Protein AF-A0A2V9T8F4-F1 (afdb_monomer_lite)

Secondary structure (DSSP, 8-state):
-------------S--GGG-S-----SBTTTEEE-SSHHHHHHHHHHHHHH-----STT---TT--HHHHHHHHHHHTT--HHHHHHHHHHHHHHHHHHHHHTGGG--EEEPTTHHHHHHHHHHHHHHHHTTS--

Sequence (135 aa):
MDQSQTRTLAQSNGFRWMDFDAYLFDIDGTLLVTRDLVHYNALNRAIREVYGVEATIDGIAYHGKTDLGILRAVLERAGTSADVFEARMPEALSIVCREVGANAHGITADICSSIPEVLTHTWHRLRKFGNRRLA

Structure (mmCIF, N/CA/C/O backbone):
data_AF-A0A2V9T8F4-F1
#
_entry.id   AF-A0A2V9T8F4-F1
#
loop_
_atom_site.group_PDB
_atom_site.id
_atom_site.type_symbol
_atom_site.label_atom_id
_atom_site.label_alt_id
_atom_site.label_comp_id
_atom_site.label_asym_id
_atom_site.label_entity_id
_atom_site.label_seq_id
_atom_site.pdbx_PDB_ins_code
_atom_site.Cartn_x
_atom_site.Cartn_y
_atom_site.Cartn_z
_atom_site.occupancy
_atom_site.B_iso_or_equiv
_atom_site.auth_seq_id
_atom_site.auth_comp_id
_atom_site.auth_asym_id
_atom_site.auth_atom_id
_atom_site.pdbx_PDB_model_num
ATOM 1 N N . MET A 1 1 ? 32.706 -33.360 -14.585 1.00 41.38 1 MET A N 1
ATOM 2 C CA . MET A 1 1 ? 32.245 -31.969 -14.431 1.00 41.38 1 MET A CA 1
ATOM 3 C C . MET A 1 1 ? 31.490 -31.636 -15.697 1.00 41.38 1 MET A C 1
ATOM 5 O O . MET A 1 1 ? 32.121 -31.402 -16.714 1.00 41.38 1 MET A O 1
ATOM 9 N N . ASP A 1 2 ? 30.169 -31.771 -15.659 1.00 33.25 2 ASP A N 1
ATOM 10 C CA . ASP A 1 2 ? 29.285 -31.471 -16.783 1.00 33.25 2 ASP A CA 1
ATOM 11 C C . ASP A 1 2 ? 28.166 -30.583 -16.239 1.00 33.25 2 ASP A C 1
ATOM 13 O O . ASP A 1 2 ? 27.476 -30.953 -15.286 1.00 33.25 2 ASP A O 1
ATOM 17 N N . GLN A 1 3 ? 28.108 -29.355 -16.746 1.00 39.91 3 GLN A N 1
ATOM 18 C CA . GLN A 1 3 ? 27.146 -28.353 -16.322 1.00 39.91 3 GLN A CA 1
ATOM 19 C C . GLN A 1 3 ? 25.846 -28.589 -17.082 1.00 39.91 3 GLN A C 1
ATOM 21 O O . GLN A 1 3 ? 25.691 -28.153 -18.223 1.00 39.91 3 GLN A O 1
ATOM 26 N N . SER A 1 4 ? 24.894 -29.263 -16.435 1.00 42.25 4 SER A N 1
ATOM 27 C CA . SER A 1 4 ? 23.536 -29.370 -16.951 1.00 42.25 4 SER A CA 1
ATOM 28 C C . SER A 1 4 ? 22.898 -27.980 -16.979 1.00 42.25 4 SER A C 1
ATOM 30 O O . SER A 1 4 ? 22.514 -27.425 -15.949 1.00 42.25 4 SER A O 1
ATOM 32 N N . GLN A 1 5 ? 22.802 -27.412 -18.176 1.00 45.41 5 GLN A N 1
ATOM 33 C CA . GLN A 1 5 ? 22.023 -26.218 -18.458 1.00 45.41 5 GLN A CA 1
ATOM 34 C C . GLN A 1 5 ? 20.546 -26.514 -18.177 1.00 45.41 5 GLN A C 1
ATOM 36 O O . GLN A 1 5 ? 19.886 -27.227 -18.936 1.00 45.41 5 GLN A O 1
ATOM 41 N N . THR A 1 6 ? 20.010 -25.957 -17.093 1.00 41.19 6 THR A N 1
ATOM 42 C CA . THR A 1 6 ? 18.570 -25.952 -16.823 1.00 41.19 6 THR A CA 1
ATOM 43 C C . THR A 1 6 ? 17.894 -25.028 -17.834 1.00 41.19 6 THR A C 1
ATOM 45 O O . THR A 1 6 ? 17.780 -23.821 -17.638 1.00 41.19 6 THR A O 1
ATOM 48 N N . ARG A 1 7 ? 17.486 -25.592 -18.972 1.00 43.66 7 ARG A N 1
ATOM 49 C CA . ARG A 1 7 ? 16.650 -24.921 -19.969 1.00 43.66 7 ARG A CA 1
ATOM 50 C C . ARG A 1 7 ? 15.244 -24.793 -19.381 1.00 43.66 7 ARG A C 1
ATOM 52 O O . ARG A 1 7 ? 14.472 -25.748 -19.412 1.00 43.66 7 ARG A O 1
ATOM 59 N N . THR A 1 8 ? 14.907 -23.626 -18.839 1.00 49.69 8 THR A N 1
ATOM 60 C CA . THR A 1 8 ? 13.518 -23.292 -18.505 1.00 49.69 8 THR A CA 1
ATOM 61 C C . THR A 1 8 ? 12.721 -23.257 -19.807 1.00 49.69 8 THR A C 1
ATOM 63 O O . THR A 1 8 ? 12.781 -22.293 -20.569 1.00 49.69 8 THR A O 1
ATOM 66 N N . LEU A 1 9 ? 12.020 -24.350 -20.106 1.00 47.28 9 LEU A N 1
ATOM 67 C CA . LEU A 1 9 ? 11.071 -24.438 -21.210 1.00 47.28 9 LEU A CA 1
ATOM 68 C C . LEU A 1 9 ? 9.848 -23.585 -20.857 1.00 47.28 9 LEU A C 1
ATOM 70 O O . LEU A 1 9 ? 8.857 -24.086 -20.334 1.00 47.28 9 LEU A O 1
ATOM 74 N N . ALA A 1 10 ? 9.914 -22.284 -21.133 1.00 57.78 10 ALA A N 1
ATOM 75 C CA . ALA A 1 10 ? 8.709 -21.479 -21.245 1.00 57.78 10 ALA A CA 1
ATOM 76 C C . ALA A 1 10 ? 7.942 -21.993 -22.472 1.00 57.78 10 ALA A C 1
ATOM 78 O O . ALA A 1 10 ? 8.379 -21.807 -23.609 1.00 57.78 10 ALA A O 1
ATOM 79 N N . GLN A 1 11 ? 6.830 -22.698 -22.251 1.00 55.12 11 GLN A N 1
ATOM 80 C CA . GLN A 1 11 ? 5.899 -23.033 -23.325 1.00 55.12 11 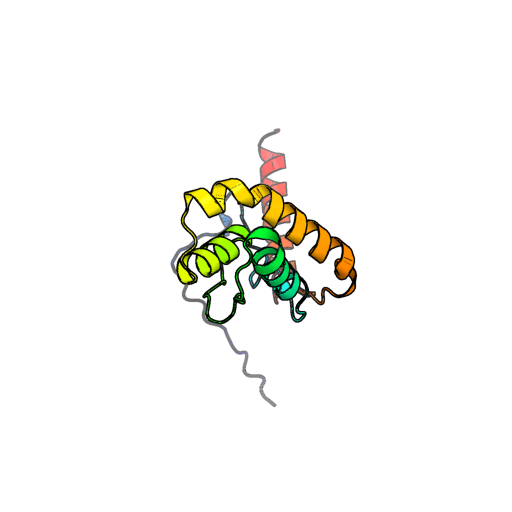GLN A CA 1
ATOM 81 C C . GLN A 1 11 ? 5.489 -21.732 -24.020 1.00 55.12 11 GLN A C 1
ATOM 83 O O . GLN A 1 11 ? 4.887 -20.852 -23.408 1.00 55.12 11 GLN A O 1
ATOM 88 N N . SER A 1 12 ? 5.843 -21.593 -25.298 1.00 60.25 12 SER A N 1
ATOM 89 C CA . SER A 1 12 ? 5.455 -20.438 -26.097 1.00 60.25 12 SER A CA 1
ATOM 90 C C . SER A 1 12 ? 3.954 -20.518 -26.368 1.00 60.25 12 SER A C 1
ATOM 92 O O . SER A 1 12 ? 3.514 -21.134 -27.335 1.00 60.25 12 SER A O 1
ATOM 94 N N . ASN A 1 13 ? 3.156 -19.879 -25.525 1.00 70.19 13 ASN A N 1
ATOM 95 C CA . ASN A 1 13 ? 1.705 -19.726 -25.670 1.00 70.19 13 ASN A CA 1
ATOM 96 C C . ASN A 1 13 ? 1.299 -18.780 -26.825 1.00 70.19 13 ASN A C 1
ATOM 98 O O . ASN A 1 13 ? 0.193 -18.250 -26.835 1.00 70.19 13 ASN A O 1
ATOM 102 N N . GLY A 1 14 ? 2.195 -18.522 -27.786 1.00 75.44 14 GLY A N 1
ATOM 103 C CA . GLY A 1 14 ? 1.978 -17.588 -28.894 1.00 75.44 14 GLY A CA 1
ATOM 104 C C . GLY A 1 14 ? 1.894 -16.114 -28.481 1.00 75.44 14 GLY A C 1
ATOM 105 O O . GLY A 1 14 ? 1.721 -15.258 -29.347 1.00 75.44 14 GLY A O 1
ATOM 106 N N . PHE A 1 15 ? 2.036 -15.787 -27.190 1.00 81.06 15 PHE A N 1
ATOM 107 C CA . PHE A 1 15 ? 1.938 -14.416 -26.704 1.00 81.06 15 PHE A CA 1
ATOM 108 C C . PHE A 1 15 ? 3.160 -13.596 -27.130 1.00 81.06 15 PHE A C 1
ATOM 110 O O . PHE A 1 15 ? 4.262 -13.724 -26.592 1.00 81.06 15 PHE A O 1
ATOM 117 N N . ARG A 1 16 ? 2.959 -12.718 -28.115 1.00 84.12 16 ARG A N 1
ATOM 118 C CA . ARG A 1 16 ? 3.989 -11.817 -28.640 1.00 84.12 16 ARG A CA 1
ATOM 119 C C . ARG A 1 16 ? 4.064 -10.544 -27.804 1.00 84.12 16 ARG A C 1
ATOM 121 O O . ARG A 1 16 ? 3.752 -9.455 -28.271 1.00 84.12 16 ARG A O 1
ATOM 128 N N . TRP A 1 17 ? 4.499 -10.674 -26.554 1.00 84.88 17 TRP A N 1
ATOM 129 C CA . TRP A 1 17 ? 4.578 -9.546 -25.618 1.00 84.88 17 TRP A CA 1
ATOM 130 C C . TRP A 1 17 ? 5.445 -8.378 -26.127 1.00 84.88 17 TRP A C 1
ATOM 132 O O . TRP A 1 17 ? 5.248 -7.235 -25.733 1.00 84.88 17 TRP A O 1
ATOM 142 N N . MET A 1 18 ? 6.356 -8.617 -27.070 1.00 83.31 18 MET A N 1
ATOM 143 C CA . MET A 1 18 ? 7.164 -7.571 -27.712 1.00 83.31 18 MET A CA 1
ATOM 144 C C . MET A 1 18 ? 6.415 -6.717 -28.746 1.00 83.31 18 MET A C 1
ATOM 146 O O . MET A 1 18 ? 6.979 -5.748 -29.253 1.00 83.31 18 MET A O 1
ATOM 150 N N . ASP A 1 19 ? 5.166 -7.031 -29.082 1.00 86.19 19 ASP A N 1
ATOM 151 C CA . ASP A 1 19 ? 4.400 -6.283 -30.085 1.00 86.19 19 ASP A CA 1
ATOM 152 C C . ASP A 1 19 ? 3.596 -5.115 -29.481 1.00 86.19 19 ASP A C 1
ATOM 154 O O . ASP A 1 19 ? 3.058 -4.297 -30.224 1.00 86.19 19 ASP A O 1
ATOM 158 N N . PHE A 1 20 ? 3.569 -4.968 -28.152 1.00 88.75 20 PHE A N 1
ATOM 159 C CA . PHE A 1 20 ? 2.765 -3.953 -27.466 1.00 88.75 20 PHE A CA 1
ATOM 160 C C . PHE A 1 20 ? 3.472 -2.608 -27.296 1.00 88.75 20 PHE A C 1
ATOM 162 O O . PHE A 1 20 ? 4.607 -2.532 -26.832 1.00 88.75 20 PHE A O 1
ATOM 169 N N . ASP A 1 21 ? 2.758 -1.523 -27.596 1.00 90.50 21 ASP A N 1
ATOM 170 C CA . ASP A 1 21 ? 3.236 -0.137 -27.465 1.00 90.50 21 ASP A CA 1
ATOM 171 C C . ASP A 1 21 ? 3.168 0.427 -26.044 1.00 90.50 21 ASP A C 1
ATOM 173 O O . ASP A 1 21 ? 3.626 1.541 -25.798 1.00 90.50 21 ASP A O 1
ATOM 177 N N . ALA A 1 22 ? 2.643 -0.351 -25.101 1.00 91.69 22 ALA A N 1
ATOM 178 C CA . ALA A 1 22 ? 2.625 -0.018 -23.690 1.00 91.69 22 ALA A CA 1
ATOM 179 C C . ALA A 1 22 ? 2.782 -1.285 -22.844 1.00 91.69 22 ALA A C 1
ATOM 181 O O . ALA A 1 22 ? 2.277 -2.350 -23.202 1.00 91.69 22 ALA A O 1
ATOM 182 N N . TYR A 1 23 ? 3.457 -1.130 -21.707 1.00 92.44 23 TYR A N 1
ATOM 183 C CA . TYR A 1 23 ? 3.634 -2.154 -20.685 1.00 92.44 23 TYR A CA 1
ATOM 184 C C . TYR A 1 23 ? 3.240 -1.549 -19.343 1.00 92.44 23 TYR A C 1
ATOM 186 O O . TYR A 1 23 ? 3.723 -0.471 -18.995 1.00 92.44 23 TYR A O 1
ATOM 194 N N . LEU A 1 24 ? 2.355 -2.223 -18.612 1.00 92.25 24 LEU A N 1
ATOM 195 C CA . LEU A 1 24 ? 1.970 -1.844 -17.259 1.00 92.25 24 LEU A CA 1
ATOM 196 C C . LEU A 1 24 ? 2.542 -2.888 -16.309 1.00 92.25 24 LEU A C 1
ATOM 198 O O . LEU A 1 24 ? 2.335 -4.085 -16.511 1.00 92.25 24 LEU A O 1
ATOM 202 N N . PHE A 1 25 ? 3.263 -2.421 -15.299 1.00 91.56 25 PHE A N 1
ATOM 203 C CA . PHE A 1 25 ? 3.843 -3.265 -14.267 1.00 91.56 25 PHE A CA 1
ATOM 204 C C . PHE A 1 25 ? 3.153 -2.953 -12.946 1.00 91.56 25 PHE A C 1
ATOM 206 O O . PHE A 1 25 ? 3.057 -1.790 -12.557 1.00 91.56 25 PHE A O 1
ATOM 213 N N . ASP A 1 26 ? 2.684 -4.000 -12.278 1.00 90.19 26 ASP A N 1
ATOM 214 C CA . ASP A 1 26 ? 2.427 -3.951 -10.842 1.00 90.19 26 ASP A CA 1
ATOM 215 C C . ASP A 1 26 ? 3.757 -3.778 -10.080 1.00 90.19 26 ASP A C 1
ATOM 217 O O . ASP A 1 26 ? 4.821 -4.006 -10.656 1.00 90.19 26 ASP A O 1
ATOM 221 N N . ILE A 1 27 ? 3.726 -3.365 -8.812 1.00 90.38 27 ILE A N 1
ATOM 222 C CA . ILE A 1 27 ? 4.935 -3.109 -8.012 1.00 90.38 27 ILE A CA 1
ATOM 223 C C . ILE A 1 27 ? 5.261 -4.320 -7.137 1.00 90.38 27 ILE A C 1
ATOM 225 O O . ILE A 1 27 ? 6.282 -4.980 -7.356 1.00 90.38 27 ILE A O 1
ATOM 229 N N . ASP A 1 28 ? 4.401 -4.619 -6.167 1.00 88.56 28 ASP A N 1
ATOM 230 C CA . ASP A 1 28 ? 4.682 -5.585 -5.107 1.00 88.56 28 ASP A CA 1
ATOM 231 C C . ASP A 1 28 ? 4.602 -7.026 -5.616 1.00 88.56 28 ASP A C 1
ATOM 233 O O . ASP A 1 28 ? 3.600 -7.472 -6.169 1.00 88.56 28 ASP A O 1
ATOM 237 N N . GLY A 1 29 ? 5.680 -7.786 -5.445 1.00 89.44 29 GLY A N 1
ATOM 238 C CA . GLY A 1 29 ? 5.798 -9.143 -5.981 1.00 89.44 29 GLY A CA 1
ATOM 239 C C . GLY A 1 29 ? 5.989 -9.209 -7.499 1.00 89.44 29 GLY A C 1
ATOM 240 O O . GLY A 1 29 ? 6.152 -10.307 -8.029 1.00 89.44 29 GLY A O 1
ATOM 241 N N . THR A 1 30 ? 6.009 -8.059 -8.184 1.00 92.88 30 THR A N 1
ATOM 242 C CA . THR A 1 30 ? 6.275 -7.960 -9.625 1.00 92.88 30 THR A CA 1
ATOM 243 C C . THR A 1 30 ? 7.617 -7.285 -9.888 1.00 92.88 30 THR A C 1
ATOM 245 O O . THR A 1 30 ? 8.518 -7.924 -10.421 1.00 92.88 30 THR A O 1
ATOM 248 N N . LEU A 1 31 ? 7.785 -6.012 -9.511 1.00 94.75 31 LEU A N 1
ATOM 249 C CA . LEU A 1 31 ? 9.049 -5.285 -9.675 1.00 94.75 31 LEU A CA 1
ATOM 250 C C . LEU A 1 31 ? 9.992 -5.511 -8.496 1.00 94.75 31 LEU A C 1
ATOM 252 O O . LEU A 1 31 ? 11.202 -5.664 -8.678 1.00 94.75 31 LEU A O 1
ATOM 256 N N . LEU A 1 32 ? 9.439 -5.531 -7.288 1.00 94.50 32 LEU A N 1
ATOM 257 C CA . LEU A 1 32 ? 10.184 -5.660 -6.045 1.00 94.50 32 LEU A CA 1
ATOM 258 C C . LEU A 1 32 ? 9.388 -6.453 -5.016 1.00 94.50 32 LEU A C 1
ATOM 260 O O . LEU A 1 32 ? 8.174 -6.600 -5.128 1.00 94.50 32 LEU A O 1
ATOM 264 N N . VAL A 1 33 ? 10.080 -6.963 -4.008 1.00 93.25 33 VAL A N 1
ATOM 265 C CA . VAL A 1 33 ? 9.471 -7.543 -2.811 1.00 93.25 33 VAL A CA 1
ATOM 266 C C . VAL A 1 33 ? 9.987 -6.803 -1.591 1.00 93.25 33 VAL A C 1
ATOM 268 O O . VAL A 1 33 ? 11.187 -6.564 -1.468 1.00 93.25 33 VAL A O 1
ATOM 271 N N . THR A 1 34 ? 9.086 -6.447 -0.685 1.00 92.69 34 THR A N 1
ATOM 272 C CA . THR A 1 34 ? 9.428 -5.893 0.626 1.00 92.69 34 THR A CA 1
ATOM 273 C C . THR A 1 34 ? 9.438 -7.005 1.671 1.00 92.69 34 THR A C 1
ATOM 275 O O . THR A 1 34 ? 8.688 -7.980 1.578 1.00 92.69 34 THR A O 1
ATOM 278 N N . ARG A 1 35 ? 10.339 -6.904 2.654 1.00 89.69 35 ARG A N 1
ATOM 279 C CA . ARG A 1 35 ? 10.461 -7.873 3.768 1.00 89.69 35 ARG A CA 1
ATOM 280 C C . ARG A 1 35 ? 10.229 -7.248 5.141 1.00 89.69 35 ARG A C 1
ATOM 282 O O . ARG A 1 35 ? 10.395 -7.913 6.161 1.00 89.69 35 ARG A O 1
ATOM 289 N N . ASP A 1 36 ? 9.897 -5.967 5.161 1.00 94.44 36 ASP A N 1
ATOM 290 C CA . ASP A 1 36 ? 9.582 -5.202 6.357 1.00 94.44 36 ASP A CA 1
ATOM 291 C C . ASP A 1 36 ? 8.072 -5.211 6.660 1.00 94.44 36 ASP A C 1
ATOM 293 O O . ASP A 1 36 ? 7.274 -5.861 5.986 1.00 94.44 36 ASP A O 1
ATOM 297 N N . LEU A 1 37 ? 7.685 -4.491 7.715 1.00 95.44 37 LEU A N 1
ATOM 298 C CA . LEU A 1 37 ? 6.299 -4.370 8.170 1.00 95.44 37 LEU A CA 1
ATOM 299 C C . LEU A 1 37 ? 5.767 -2.934 8.065 1.00 95.44 37 LEU A C 1
ATOM 301 O O . LEU A 1 37 ? 4.767 -2.616 8.705 1.00 95.44 37 LEU A O 1
ATOM 305 N N . VAL A 1 38 ? 6.410 -2.042 7.303 1.00 96.44 38 VAL A N 1
ATOM 306 C CA . VAL A 1 38 ? 6.033 -0.620 7.256 1.00 96.44 38 VAL A CA 1
ATOM 307 C C . VAL A 1 38 ? 4.599 -0.451 6.749 1.00 96.44 38 VAL A C 1
ATOM 309 O O . VAL A 1 38 ? 3.774 0.143 7.446 1.00 96.44 38 VAL A O 1
ATOM 312 N N . HIS A 1 39 ? 4.265 -1.041 5.597 1.00 94.50 39 HIS A N 1
ATOM 313 C CA . HIS A 1 39 ? 2.898 -1.002 5.058 1.00 94.50 39 HIS A CA 1
ATOM 314 C C . HIS A 1 39 ? 1.898 -1.746 5.954 1.00 94.50 39 HIS A C 1
ATOM 316 O O . HIS A 1 39 ? 0.822 -1.223 6.241 1.00 94.50 39 HIS A O 1
ATOM 322 N N . TYR A 1 40 ? 2.271 -2.925 6.464 1.00 95.19 40 TYR A N 1
ATOM 323 C CA . TYR A 1 40 ? 1.445 -3.707 7.394 1.00 95.19 40 TYR A CA 1
ATOM 324 C C . TYR A 1 40 ? 1.032 -2.877 8.623 1.00 95.19 40 TYR A C 1
ATOM 326 O O . TYR A 1 40 ? -0.150 -2.777 8.958 1.00 95.19 40 TYR A O 1
ATOM 334 N N . ASN A 1 41 ? 1.998 -2.216 9.264 1.00 97.06 41 ASN A N 1
ATOM 335 C CA . ASN A 1 41 ? 1.763 -1.387 10.442 1.00 97.06 41 ASN A CA 1
ATOM 336 C C . ASN A 1 41 ? 0.923 -0.146 10.117 1.00 97.06 41 ASN A C 1
ATOM 338 O O . ASN A 1 41 ? 0.046 0.216 10.902 1.00 97.06 41 ASN A O 1
ATOM 342 N N . ALA A 1 42 ? 1.156 0.486 8.963 1.00 97.56 42 ALA A N 1
ATOM 343 C CA . ALA A 1 42 ? 0.396 1.650 8.520 1.00 97.56 42 ALA A CA 1
ATOM 344 C C . ALA A 1 42 ? -1.091 1.319 8.292 1.00 97.56 42 ALA A C 1
ATOM 346 O O . ALA A 1 42 ? -1.965 2.044 8.772 1.00 97.56 42 ALA A O 1
ATOM 347 N N . LEU A 1 43 ? -1.383 0.194 7.630 1.00 97.38 43 LEU A N 1
ATOM 348 C CA . LEU A 1 43 ? -2.752 -0.274 7.389 1.00 97.38 43 LEU A CA 1
ATOM 349 C C . LEU A 1 43 ? -3.465 -0.618 8.702 1.00 97.38 43 LEU A C 1
ATOM 351 O O . LEU A 1 43 ? -4.566 -0.129 8.951 1.00 97.38 43 LEU A O 1
ATOM 355 N N . ASN A 1 44 ? -2.815 -1.382 9.584 1.00 97.56 44 ASN A N 1
ATOM 356 C CA . ASN A 1 44 ? -3.371 -1.719 10.899 1.00 97.56 44 ASN A CA 1
ATOM 357 C C . ASN A 1 44 ? -3.626 -0.473 11.757 1.00 97.56 44 ASN A C 1
ATOM 359 O O . ASN A 1 44 ? -4.622 -0.393 12.479 1.00 97.56 44 ASN A O 1
ATOM 363 N N . ARG A 1 45 ? -2.752 0.534 11.666 1.00 97.94 45 ARG A N 1
ATOM 364 C CA . ARG A 1 45 ? -2.959 1.802 12.362 1.00 97.94 45 ARG A CA 1
ATOM 365 C C . ARG A 1 45 ? -4.168 2.559 11.817 1.00 97.94 45 ARG A C 1
ATOM 367 O O . ARG A 1 45 ? -4.951 3.043 12.627 1.00 97.94 45 ARG A O 1
ATOM 374 N N . ALA A 1 46 ? -4.353 2.622 10.499 1.00 98.19 46 ALA A N 1
ATOM 375 C CA . ALA A 1 46 ? -5.524 3.259 9.898 1.00 98.19 46 ALA A CA 1
ATOM 376 C C . ALA A 1 46 ? -6.837 2.558 10.294 1.00 98.19 46 ALA A C 1
ATOM 378 O O . ALA A 1 46 ? -7.807 3.237 10.625 1.00 98.19 46 ALA A O 1
ATOM 379 N N . ILE A 1 47 ? -6.856 1.220 10.340 1.00 98.12 47 ILE A N 1
ATOM 380 C CA . ILE A 1 47 ? -8.011 0.429 10.805 1.00 98.12 47 ILE A CA 1
ATOM 381 C C . ILE A 1 47 ? -8.409 0.842 12.232 1.00 98.12 47 ILE A C 1
ATOM 383 O O . ILE A 1 47 ? -9.567 1.174 12.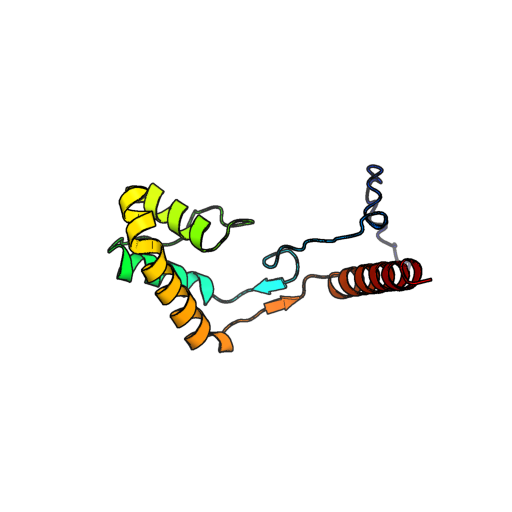490 1.00 98.12 47 ILE A O 1
ATOM 387 N N . ARG A 1 48 ? -7.438 0.895 13.147 1.00 98.06 48 ARG A N 1
ATOM 388 C CA . ARG A 1 48 ? -7.683 1.237 14.553 1.00 98.06 48 ARG A CA 1
ATOM 389 C C . ARG A 1 48 ? -8.028 2.715 14.761 1.00 98.06 48 ARG A C 1
ATOM 391 O O . ARG A 1 48 ? -8.973 3.016 15.478 1.00 98.06 48 ARG A O 1
ATOM 398 N N . GLU A 1 49 ? -7.279 3.641 14.161 1.00 98.06 49 GLU A N 1
ATOM 399 C CA . GLU A 1 49 ? -7.427 5.085 14.425 1.00 98.06 49 GLU A CA 1
ATOM 400 C C . GLU A 1 49 ? -8.652 5.700 13.746 1.00 98.06 49 GLU A C 1
ATOM 402 O O . GLU A 1 49 ? -9.291 6.566 14.335 1.00 98.06 49 GLU A O 1
ATOM 407 N N . VAL A 1 50 ? -8.994 5.253 12.535 1.00 98.19 50 VAL A N 1
ATOM 408 C CA . VAL A 1 50 ? -10.070 5.873 11.747 1.00 98.19 50 VAL A CA 1
ATOM 409 C C . VAL A 1 50 ? -11.397 5.147 11.919 1.00 98.19 50 VAL A C 1
ATOM 411 O O . VAL A 1 50 ? -12.449 5.783 11.980 1.00 98.19 50 VAL A O 1
ATOM 414 N N . TYR A 1 51 ? -11.360 3.818 12.019 1.00 97.50 51 TYR A N 1
ATOM 415 C CA . TYR A 1 51 ? -12.572 3.002 12.095 1.00 97.50 51 TYR A CA 1
ATOM 416 C C . TYR A 1 51 ? -12.856 2.466 13.498 1.00 97.50 51 TYR A C 1
ATOM 418 O O . TYR A 1 51 ? -13.953 1.965 13.732 1.00 97.50 51 TYR A O 1
ATOM 426 N N . GLY A 1 52 ? -11.909 2.571 14.440 1.00 97.38 52 GLY A N 1
ATOM 427 C CA . GLY A 1 52 ? -12.081 2.043 15.798 1.00 97.38 52 GLY A CA 1
ATOM 428 C C . GLY A 1 52 ? -12.238 0.521 15.834 1.00 97.38 52 GLY A C 1
ATOM 429 O O . GLY A 1 52 ? -12.854 -0.011 16.755 1.00 97.38 52 GLY A O 1
ATOM 430 N N . VAL A 1 53 ? -11.737 -0.175 14.809 1.00 96.81 53 VAL A N 1
ATOM 431 C CA . VAL A 1 53 ? -11.859 -1.627 14.666 1.00 96.81 53 VAL A CA 1
ATOM 432 C C . VAL A 1 53 ? -10.588 -2.295 15.183 1.00 96.81 53 VAL A C 1
ATOM 434 O O . VAL A 1 53 ? -9.486 -1.992 14.734 1.00 96.81 53 VAL A O 1
ATOM 437 N N . GLU A 1 54 ? -10.741 -3.255 16.090 1.00 94.00 54 GLU A N 1
ATOM 438 C CA . GLU A 1 54 ? -9.642 -4.097 16.571 1.00 94.00 54 GLU A CA 1
ATOM 439 C C . GLU A 1 54 ? -9.437 -5.287 15.621 1.00 94.00 54 GLU A C 1
ATOM 441 O O . GLU A 1 54 ? -9.844 -6.417 15.895 1.00 94.00 54 GLU A O 1
ATOM 446 N N . ALA A 1 55 ? -8.846 -5.016 14.455 1.00 93.69 55 ALA A N 1
ATOM 447 C CA . ALA A 1 55 ? -8.504 -6.022 13.453 1.00 93.69 55 ALA A CA 1
ATOM 448 C C . ALA A 1 55 ? -7.153 -5.720 12.796 1.00 93.69 55 ALA A C 1
ATOM 450 O O . ALA A 1 55 ? -6.713 -4.572 12.727 1.00 93.69 55 ALA A O 1
ATOM 451 N N . THR A 1 56 ? -6.523 -6.764 12.263 1.00 95.38 56 THR A N 1
ATOM 452 C CA . THR A 1 56 ? -5.332 -6.662 11.418 1.00 95.38 56 THR A CA 1
ATOM 453 C C . THR A 1 56 ? -5.651 -7.108 9.995 1.00 95.38 56 THR A C 1
ATOM 455 O O . THR A 1 56 ? -6.684 -7.735 9.719 1.00 95.38 56 THR A O 1
ATOM 458 N N . ILE A 1 57 ? -4.731 -6.822 9.075 1.00 94.44 57 ILE A N 1
ATOM 459 C CA . ILE A 1 57 ? -4.799 -7.330 7.701 1.00 94.44 57 ILE A CA 1
ATOM 460 C C . ILE A 1 57 ? -4.511 -8.841 7.584 1.00 94.44 57 ILE A C 1
ATOM 462 O O . ILE A 1 57 ? -4.547 -9.389 6.481 1.00 94.44 57 ILE A O 1
ATOM 466 N N . ASP A 1 58 ? -4.286 -9.545 8.698 1.00 93.75 58 ASP A N 1
ATOM 467 C CA . ASP A 1 58 ? -3.991 -10.978 8.700 1.00 93.75 58 ASP A CA 1
ATOM 468 C C . ASP A 1 58 ? -5.126 -11.808 8.085 1.00 93.75 58 ASP A C 1
ATOM 470 O O . ASP A 1 58 ? -6.325 -11.566 8.280 1.00 93.75 58 ASP A O 1
ATOM 474 N N . GLY A 1 59 ? -4.746 -12.820 7.307 1.00 89.06 59 GLY A N 1
ATOM 475 C CA . GLY A 1 59 ? -5.689 -13.707 6.624 1.00 89.06 59 GLY A CA 1
ATOM 476 C C . GLY A 1 59 ? -6.470 -13.052 5.477 1.00 89.06 59 GLY A C 1
ATOM 477 O O . GLY A 1 59 ? -7.368 -13.690 4.932 1.00 89.06 59 GLY A O 1
ATOM 478 N N . ILE A 1 60 ? -6.159 -11.807 5.095 1.00 90.38 60 ILE A N 1
ATOM 479 C CA . ILE A 1 60 ? -6.628 -11.231 3.832 1.00 90.38 60 ILE A CA 1
ATOM 480 C C . ILE A 1 60 ? -5.675 -11.649 2.717 1.00 90.38 60 ILE A C 1
ATOM 482 O O . ILE A 1 60 ? -4.469 -11.445 2.802 1.00 90.38 60 ILE A O 1
ATOM 486 N N . ALA A 1 61 ? -6.214 -12.195 1.628 1.00 85.81 61 ALA A N 1
ATOM 487 C CA . ALA A 1 61 ? -5.443 -12.374 0.404 1.00 85.81 61 ALA A CA 1
ATOM 488 C C . ALA A 1 61 ? -5.181 -10.994 -0.222 1.00 85.81 61 ALA A C 1
ATOM 490 O O . ALA A 1 61 ? -6.058 -10.452 -0.899 1.00 85.81 61 ALA A O 1
ATOM 491 N N . TYR A 1 62 ? -4.008 -10.410 0.024 1.00 82.12 62 TYR A N 1
ATOM 492 C CA . TYR A 1 62 ? -3.678 -9.044 -0.402 1.00 82.12 62 TYR A CA 1
ATOM 493 C C . TYR A 1 62 ? -2.890 -8.956 -1.717 1.00 82.12 62 TYR A C 1
ATOM 495 O O . TYR A 1 62 ? -2.815 -7.877 -2.294 1.00 82.12 62 TYR A O 1
ATOM 503 N N . HIS A 1 63 ? -2.354 -10.065 -2.242 1.00 81.06 63 HIS A N 1
ATOM 504 C CA . HIS A 1 63 ? -1.656 -10.058 -3.533 1.00 81.06 63 HIS A CA 1
ATOM 505 C C . HIS A 1 63 ? -2.544 -9.495 -4.656 1.00 81.06 63 HIS A C 1
ATOM 507 O O . HIS A 1 63 ? -3.685 -9.935 -4.834 1.00 81.06 63 HIS A O 1
ATOM 513 N N . GLY A 1 64 ? -2.016 -8.511 -5.392 1.00 80.50 64 GLY A N 1
ATOM 514 C CA . GLY A 1 64 ? -2.714 -7.815 -6.476 1.00 80.50 64 GLY A CA 1
ATOM 515 C C . GLY A 1 64 ? -3.833 -6.865 -6.024 1.00 80.50 64 GLY A C 1
ATOM 516 O O . GLY A 1 64 ? -4.638 -6.447 -6.856 1.00 80.50 64 GLY A O 1
ATOM 517 N N . LYS A 1 65 ? -3.935 -6.545 -4.724 1.00 88.31 65 LYS A N 1
ATOM 518 C CA . LYS A 1 65 ? -4.863 -5.530 -4.203 1.00 88.31 65 LYS A CA 1
ATOM 519 C C . LYS A 1 65 ? -4.127 -4.235 -3.896 1.00 88.31 65 LYS A C 1
ATOM 521 O O . LYS A 1 65 ? -3.000 -4.245 -3.426 1.00 88.31 65 LYS A O 1
ATOM 526 N N . THR A 1 66 ? -4.823 -3.123 -4.095 1.00 90.25 66 THR A N 1
ATOM 527 C CA . THR A 1 66 ? -4.380 -1.818 -3.601 1.00 90.25 66 THR A CA 1
ATOM 528 C C . THR A 1 66 ? -4.534 -1.741 -2.082 1.00 90.25 66 THR A C 1
ATOM 530 O O . THR A 1 66 ? -5.395 -2.419 -1.518 1.00 90.25 66 THR A O 1
ATOM 533 N N . ASP A 1 67 ? -3.787 -0.849 -1.428 1.00 91.38 67 ASP A N 1
ATOM 534 C CA . ASP A 1 67 ? -3.919 -0.565 0.012 1.00 91.38 67 ASP A CA 1
ATOM 535 C C . ASP A 1 67 ? -5.377 -0.307 0.431 1.00 91.38 67 ASP A C 1
ATOM 537 O O . ASP A 1 67 ? -5.869 -0.873 1.408 1.00 91.38 67 ASP A O 1
ATOM 541 N N . LEU A 1 68 ? -6.114 0.485 -0.357 1.00 92.44 68 LEU A N 1
ATOM 542 C CA . LEU A 1 68 ? -7.537 0.750 -0.118 1.00 92.44 68 LEU A CA 1
ATOM 543 C C . LEU A 1 68 ? -8.402 -0.506 -0.273 1.00 92.44 68 LEU A C 1
ATOM 545 O O . LEU A 1 68 ? -9.348 -0.698 0.488 1.00 92.44 68 LEU A O 1
ATOM 549 N N . GLY A 1 69 ? -8.079 -1.374 -1.233 1.00 94.75 69 GLY A N 1
ATOM 550 C CA . GLY A 1 69 ? -8.749 -2.662 -1.402 1.00 94.75 69 GLY A CA 1
ATOM 551 C C . GLY A 1 69 ? -8.491 -3.617 -0.234 1.00 94.75 69 GLY A C 1
ATOM 552 O O . GLY A 1 69 ? -9.398 -4.343 0.169 1.00 94.75 69 GLY A O 1
ATOM 553 N N . ILE A 1 70 ? -7.284 -3.595 0.338 1.00 95.56 70 ILE A N 1
ATOM 554 C CA . ILE A 1 70 ? -6.932 -4.368 1.537 1.00 95.56 70 ILE A CA 1
ATOM 555 C C . ILE A 1 70 ? -7.703 -3.838 2.751 1.00 95.56 70 ILE A C 1
ATOM 557 O O . ILE A 1 70 ? -8.353 -4.624 3.439 1.00 95.56 70 ILE A O 1
ATOM 561 N N . LEU A 1 71 ? -7.692 -2.517 2.980 1.00 96.62 71 LEU A N 1
ATOM 562 C CA . LEU A 1 71 ? -8.453 -1.880 4.062 1.00 96.62 71 LEU A CA 1
ATOM 563 C C . LEU A 1 71 ? -9.939 -2.221 3.975 1.00 96.62 71 LEU A C 1
ATOM 565 O O . LEU A 1 71 ? -10.521 -2.664 4.965 1.00 96.62 71 LEU A O 1
ATOM 569 N N . ARG A 1 72 ? -10.537 -2.066 2.787 1.00 96.62 72 ARG A N 1
ATOM 570 C CA . ARG A 1 72 ? -11.946 -2.394 2.555 1.00 96.62 72 ARG A CA 1
ATOM 571 C C . ARG A 1 72 ? -12.239 -3.846 2.927 1.00 96.62 72 ARG A C 1
ATOM 573 O O . ARG A 1 72 ? -13.159 -4.090 3.695 1.00 96.62 72 ARG A O 1
ATOM 580 N N . ALA A 1 73 ? -11.420 -4.791 2.464 1.00 96.38 73 ALA A N 1
ATOM 581 C CA . ALA A 1 73 ? -11.622 -6.212 2.740 1.00 96.38 73 ALA A CA 1
ATOM 582 C C . ALA A 1 73 ? -11.559 -6.554 4.242 1.00 96.38 73 ALA A C 1
ATOM 584 O O . ALA A 1 73 ? -12.349 -7.369 4.721 1.00 96.38 73 ALA A O 1
ATOM 585 N N . VAL A 1 74 ? -10.644 -5.938 5.004 1.00 96.94 74 VAL A N 1
ATOM 586 C CA . VAL A 1 74 ? -10.591 -6.134 6.466 1.00 96.94 74 VAL A CA 1
ATOM 587 C C . VAL A 1 74 ? -11.829 -5.565 7.143 1.00 96.94 74 VAL A C 1
ATOM 589 O O . VAL A 1 74 ? -12.422 -6.229 7.990 1.00 96.94 74 VAL A O 1
ATOM 592 N N . LEU A 1 75 ? -12.206 -4.341 6.781 1.00 97.31 75 LEU A N 1
ATOM 593 C CA . LEU A 1 75 ? -13.293 -3.612 7.423 1.00 97.31 75 LEU A CA 1
ATOM 594 C C . LEU A 1 75 ? -14.653 -4.245 7.115 1.00 97.31 75 LEU A C 1
ATOM 596 O O . LEU A 1 75 ? -15.459 -4.407 8.028 1.00 97.31 75 LEU A O 1
ATOM 600 N N . GLU A 1 76 ? -14.873 -4.705 5.883 1.00 96.56 76 GLU A N 1
ATOM 601 C CA . GLU A 1 76 ? -16.046 -5.503 5.508 1.00 96.56 76 GLU A CA 1
ATOM 602 C C . GLU A 1 76 ? -16.120 -6.800 6.323 1.00 96.56 76 GLU A C 1
ATOM 604 O O . GLU A 1 76 ? -17.165 -7.116 6.893 1.00 96.56 76 GLU A O 1
ATOM 609 N N . ARG A 1 77 ? -14.998 -7.524 6.462 1.00 96.06 77 ARG A N 1
ATOM 610 C CA . ARG A 1 77 ? -14.920 -8.733 7.301 1.00 96.06 77 ARG A CA 1
ATOM 611 C C . ARG A 1 77 ? -15.213 -8.438 8.778 1.00 96.06 77 ARG A C 1
ATOM 613 O O . ARG A 1 77 ? -15.751 -9.299 9.467 1.00 96.06 77 ARG A O 1
ATOM 620 N N . ALA A 1 78 ? -14.880 -7.239 9.250 1.00 95.75 78 ALA A N 1
ATOM 621 C CA . ALA A 1 78 ? -15.172 -6.760 10.600 1.00 95.75 78 ALA A CA 1
ATOM 622 C C . ALA A 1 78 ? -16.578 -6.139 10.755 1.00 95.75 78 ALA A C 1
ATOM 624 O O . ALA A 1 78 ? -16.928 -5.694 11.845 1.00 95.75 78 ALA A O 1
ATOM 625 N N . GLY A 1 79 ? -17.393 -6.108 9.694 1.00 97.00 79 GLY A N 1
ATOM 626 C CA . GLY A 1 79 ? -18.772 -5.611 9.729 1.00 97.00 79 GLY A CA 1
ATOM 627 C C . GLY A 1 79 ? -18.937 -4.104 9.505 1.00 97.00 79 GLY A C 1
ATOM 628 O O . GLY A 1 79 ? -20.021 -3.571 9.733 1.00 97.00 79 GLY A O 1
ATOM 629 N N . THR A 1 80 ? -17.899 -3.400 9.048 1.00 97.75 80 THR A N 1
ATOM 630 C CA . THR A 1 80 ? -18.017 -1.999 8.613 1.00 97.75 80 THR A CA 1
ATOM 631 C C . THR A 1 80 ? -18.782 -1.936 7.293 1.00 97.75 80 THR A C 1
ATOM 633 O O . THR A 1 80 ? -18.456 -2.649 6.345 1.00 97.75 80 THR A O 1
ATOM 636 N N . SER A 1 81 ? -19.805 -1.083 7.220 1.00 97.94 81 SER A N 1
ATOM 637 C CA . SER A 1 81 ? -20.568 -0.890 5.986 1.00 97.94 81 SER A CA 1
ATOM 638 C C . SER A 1 81 ? -19.770 -0.100 4.946 1.00 97.94 81 SER A C 1
ATOM 640 O O . SER A 1 81 ? -18.894 0.699 5.287 1.00 97.94 81 SER A O 1
ATOM 642 N N . ALA A 1 82 ? -20.121 -0.273 3.670 1.00 97.62 82 ALA A N 1
ATOM 643 C CA . ALA A 1 82 ? -19.512 0.477 2.574 1.00 97.62 82 ALA A CA 1
ATOM 644 C C . ALA A 1 82 ? -19.641 1.999 2.769 1.00 97.62 82 ALA A C 1
ATOM 646 O O . ALA A 1 82 ? -18.670 2.717 2.567 1.00 97.62 82 ALA A O 1
ATOM 647 N N . ASP A 1 83 ? -20.790 2.491 3.245 1.00 98.25 83 ASP A N 1
ATOM 648 C CA . ASP A 1 83 ? -20.999 3.928 3.476 1.00 98.25 83 ASP A CA 1
ATOM 649 C C . ASP A 1 83 ? -20.049 4.491 4.541 1.00 98.25 83 ASP A C 1
ATOM 651 O O . ASP A 1 83 ? -19.491 5.576 4.375 1.00 98.25 83 ASP A O 1
A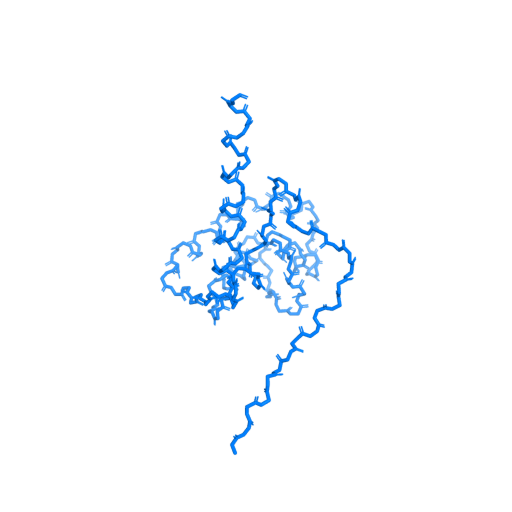TOM 655 N N . VAL A 1 84 ? -19.827 3.742 5.630 1.00 97.88 84 VAL A N 1
ATOM 656 C CA . VAL A 1 84 ? -18.880 4.136 6.684 1.00 97.88 84 VAL A CA 1
ATOM 657 C C . VAL A 1 84 ? -17.447 4.091 6.159 1.00 97.88 84 VAL A C 1
ATOM 659 O O . VAL A 1 84 ? -16.673 5.005 6.446 1.00 97.88 84 VAL A O 1
ATOM 662 N N . PHE A 1 85 ? -17.103 3.067 5.370 1.00 98.19 85 PHE A N 1
ATOM 663 C CA . PHE A 1 85 ? -15.807 2.971 4.701 1.00 98.19 85 PHE A CA 1
ATOM 664 C C . PHE A 1 85 ? -15.546 4.187 3.805 1.00 98.19 85 PHE A C 1
ATOM 666 O O . PHE A 1 85 ? -14.570 4.905 4.005 1.00 98.19 85 PHE A O 1
ATOM 673 N N . GLU A 1 86 ? -16.437 4.469 2.857 1.00 98.12 86 GLU A N 1
ATOM 674 C CA . GLU A 1 86 ? -16.243 5.548 1.885 1.00 98.12 86 GLU A CA 1
ATOM 675 C C . GLU A 1 86 ? -16.192 6.929 2.553 1.00 98.12 86 GLU A C 1
ATOM 677 O O . GLU A 1 86 ? -15.352 7.757 2.197 1.00 98.12 86 GLU A O 1
ATOM 682 N N . ALA A 1 87 ? -17.016 7.170 3.581 1.00 98.31 87 ALA A N 1
ATOM 683 C CA . ALA A 1 87 ? -17.023 8.439 4.311 1.00 98.31 87 ALA A CA 1
ATOM 684 C C . ALA A 1 87 ? -15.702 8.734 5.045 1.00 98.31 87 ALA A C 1
ATOM 686 O O . ALA A 1 87 ? -15.372 9.896 5.288 1.00 98.31 87 ALA A O 1
ATOM 687 N N . ARG A 1 88 ? -14.952 7.693 5.419 1.00 98.19 88 ARG A N 1
ATOM 688 C CA . ARG A 1 88 ? -13.719 7.787 6.217 1.00 98.19 88 ARG A CA 1
ATOM 689 C C . ARG A 1 88 ? -12.454 7.446 5.430 1.00 98.19 88 ARG A C 1
ATOM 691 O O . ARG A 1 88 ? -11.346 7.665 5.917 1.00 98.19 88 ARG A O 1
ATOM 698 N N . MET A 1 89 ? -12.595 6.959 4.201 1.00 97.88 89 MET A N 1
ATOM 699 C CA . MET A 1 89 ? -11.487 6.534 3.348 1.00 97.88 89 MET A CA 1
ATOM 700 C C . MET A 1 89 ? -10.404 7.612 3.149 1.00 97.88 89 MET A C 1
ATOM 702 O O . MET A 1 89 ? -9.228 7.266 3.292 1.00 97.88 89 MET A O 1
ATOM 706 N N . PRO A 1 90 ? -10.723 8.904 2.915 1.00 98.12 90 PRO A N 1
ATOM 707 C CA . PRO A 1 90 ? -9.689 9.933 2.781 1.00 98.12 90 PRO A CA 1
ATOM 708 C C . PRO A 1 90 ? -8.839 10.111 4.049 1.00 98.12 90 PRO A C 1
ATOM 710 O O . PRO A 1 90 ? -7.627 10.308 3.965 1.00 98.12 90 PRO A O 1
ATOM 713 N N . GLU A 1 91 ? -9.462 10.000 5.225 1.00 98.38 91 GLU A N 1
ATOM 714 C CA . GLU A 1 91 ? -8.778 10.063 6.520 1.00 98.38 91 GLU A CA 1
ATOM 715 C C . GLU A 1 91 ? -7.865 8.842 6.699 1.00 98.38 91 GLU A C 1
ATOM 717 O O . GLU A 1 91 ? -6.681 8.992 6.998 1.00 98.38 91 GLU A O 1
ATOM 722 N N . ALA A 1 92 ? -8.374 7.641 6.407 1.00 98.00 92 ALA A N 1
ATOM 723 C CA . ALA A 1 92 ? -7.596 6.403 6.453 1.00 98.00 92 ALA A CA 1
ATOM 724 C C . ALA A 1 92 ? -6.373 6.448 5.527 1.00 98.00 92 ALA A C 1
ATOM 726 O O . ALA A 1 92 ? -5.270 6.106 5.953 1.00 98.00 92 ALA A O 1
ATOM 727 N N . LEU A 1 93 ? -6.539 6.931 4.292 1.00 97.88 93 LEU A N 1
ATOM 728 C CA . LEU A 1 93 ? -5.437 7.104 3.348 1.00 97.88 93 LEU A CA 1
ATOM 729 C C . LEU A 1 93 ? -4.390 8.090 3.881 1.00 97.88 93 LEU A C 1
ATOM 731 O O . LEU A 1 93 ? -3.194 7.818 3.792 1.00 97.88 93 LEU A O 1
ATOM 735 N N . SER A 1 94 ? -4.820 9.199 4.491 1.00 98.19 94 SER A N 1
ATOM 736 C CA . SER A 1 94 ? -3.898 10.153 5.113 1.00 98.19 94 SER A CA 1
ATOM 737 C C . SER A 1 94 ? -3.082 9.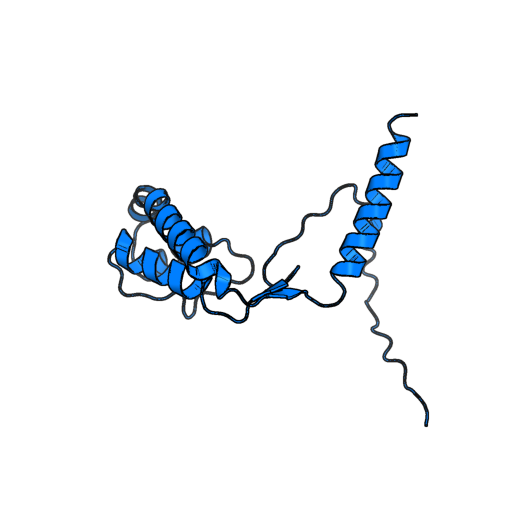519 6.241 1.00 98.19 94 SER A C 1
ATOM 739 O O . SER A 1 94 ? -1.897 9.832 6.367 1.00 98.19 94 SER A O 1
ATOM 741 N N . ILE A 1 95 ? -3.684 8.645 7.056 1.00 98.00 95 ILE A N 1
ATOM 742 C CA . ILE A 1 95 ? -2.958 7.900 8.093 1.00 98.00 95 ILE A CA 1
ATOM 743 C C . ILE A 1 95 ? -1.942 6.959 7.448 1.00 98.00 95 ILE A C 1
ATOM 745 O O . ILE A 1 95 ? -0.770 7.013 7.811 1.00 98.00 95 ILE A O 1
ATOM 749 N N . VAL A 1 96 ? -2.346 6.163 6.452 1.00 97.75 96 VAL A N 1
ATOM 750 C CA . VAL A 1 96 ? -1.432 5.239 5.760 1.00 97.75 96 VAL A CA 1
ATOM 751 C C . VAL A 1 96 ? -0.236 5.991 5.171 1.00 97.75 96 VAL A C 1
ATOM 753 O O . VAL A 1 96 ? 0.906 5.651 5.474 1.00 97.75 96 VAL A O 1
ATOM 756 N N . CYS A 1 97 ? -0.469 7.060 4.403 1.00 97.81 97 CYS A N 1
ATOM 757 C CA . CYS A 1 97 ? 0.606 7.842 3.791 1.00 97.81 97 CYS A CA 1
ATOM 758 C C . CYS A 1 97 ? 1.538 8.478 4.831 1.00 97.81 97 CYS A C 1
ATOM 760 O O . CYS A 1 97 ? 2.756 8.467 4.649 1.00 97.81 97 CYS A O 1
ATOM 762 N N . ARG A 1 98 ? 0.988 9.015 5.929 1.00 98.06 98 ARG A N 1
ATOM 763 C CA . ARG A 1 98 ? 1.781 9.591 7.023 1.00 98.06 98 ARG A CA 1
ATOM 764 C C . ARG A 1 98 ? 2.682 8.540 7.665 1.00 98.06 98 ARG A C 1
ATOM 766 O O . ARG A 1 98 ? 3.867 8.795 7.860 1.00 98.06 98 ARG A O 1
ATOM 773 N N . GLU A 1 99 ? 2.128 7.379 8.004 1.00 98.06 99 GLU A N 1
ATOM 774 C CA . GLU A 1 99 ? 2.866 6.319 8.694 1.00 98.06 99 GLU A CA 1
ATOM 775 C C . GLU A 1 99 ? 3.925 5.687 7.789 1.00 98.06 99 GLU A C 1
ATOM 777 O O . GLU A 1 99 ? 5.060 5.509 8.229 1.00 98.06 99 GLU A O 1
ATOM 782 N N . VAL A 1 100 ? 3.608 5.419 6.518 1.00 97.19 100 VAL A N 1
ATOM 783 C CA . VAL A 1 100 ? 4.604 4.938 5.548 1.00 97.19 100 VAL A CA 1
ATOM 784 C C . VAL A 1 100 ? 5.703 5.982 5.354 1.00 97.19 100 VAL A C 1
ATOM 786 O O . VAL A 1 100 ? 6.878 5.646 5.445 1.00 97.19 100 VAL A O 1
ATOM 789 N N . GLY A 1 101 ? 5.351 7.259 5.167 1.00 98.00 101 GLY A N 1
ATOM 790 C CA . GLY A 1 101 ? 6.326 8.338 4.987 1.00 98.00 101 GLY A CA 1
ATOM 791 C C . GLY A 1 101 ? 7.267 8.509 6.183 1.00 98.00 101 GLY A C 1
ATOM 792 O O . GLY A 1 101 ? 8.478 8.629 6.005 1.00 98.00 101 GLY A O 1
ATOM 793 N N . ALA A 1 102 ? 6.736 8.456 7.408 1.00 98.12 102 ALA A N 1
ATOM 794 C CA . ALA A 1 102 ? 7.535 8.553 8.631 1.00 98.12 102 ALA A CA 1
ATOM 795 C C . ALA A 1 102 ? 8.492 7.361 8.817 1.00 98.12 102 ALA A C 1
ATOM 797 O O . ALA A 1 102 ? 9.583 7.514 9.367 1.00 98.12 102 ALA A O 1
ATOM 798 N N . ASN A 1 103 ? 8.103 6.181 8.331 1.00 98.00 103 ASN A N 1
ATOM 799 C CA . ASN A 1 103 ? 8.853 4.937 8.502 1.00 98.00 103 ASN A CA 1
ATOM 800 C C . ASN A 1 103 ? 9.540 4.461 7.213 1.00 98.00 103 ASN A C 1
ATOM 802 O O . ASN A 1 103 ? 10.049 3.345 7.169 1.00 98.00 103 ASN A O 1
ATOM 806 N N . ALA A 1 104 ? 9.612 5.305 6.178 1.00 96.19 104 ALA A N 1
ATOM 807 C CA . ALA A 1 104 ? 10.127 4.929 4.860 1.00 96.19 104 ALA A CA 1
ATOM 808 C C . ALA A 1 104 ? 11.576 4.413 4.900 1.00 96.19 104 ALA A C 1
ATOM 810 O O . ALA A 1 104 ? 11.958 3.555 4.113 1.00 96.19 104 ALA A O 1
ATOM 811 N N . HIS A 1 105 ? 12.373 4.893 5.858 1.00 96.12 105 HIS A N 1
ATOM 812 C CA . HIS A 1 105 ? 13.745 4.436 6.092 1.00 96.12 105 HIS A CA 1
ATOM 813 C C . HIS A 1 105 ? 13.843 2.962 6.531 1.00 96.12 105 HIS A C 1
ATOM 815 O O . HIS A 1 105 ? 14.913 2.372 6.430 1.00 96.12 105 HIS A O 1
ATOM 821 N N . GLY A 1 106 ? 12.752 2.382 7.039 1.00 95.56 106 GLY A N 1
ATOM 822 C CA . GLY A 1 106 ? 12.660 0.971 7.411 1.00 95.56 106 GLY A CA 1
ATOM 823 C C . GLY A 1 106 ? 12.235 0.054 6.263 1.00 95.56 106 GLY A C 1
ATOM 824 O O . GLY A 1 106 ? 12.243 -1.164 6.440 1.00 95.56 106 GLY A O 1
ATOM 825 N N . ILE A 1 107 ? 11.869 0.611 5.101 1.00 95.38 107 ILE A N 1
ATOM 826 C CA . ILE A 1 107 ? 11.469 -0.186 3.941 1.00 95.38 107 ILE A CA 1
ATOM 827 C C . ILE A 1 107 ? 12.691 -0.927 3.406 1.00 95.38 107 ILE A C 1
ATOM 829 O O . ILE A 1 107 ? 13.682 -0.322 2.997 1.00 95.38 107 ILE A O 1
ATOM 833 N N . THR A 1 108 ? 12.602 -2.253 3.397 1.00 95.31 108 THR A N 1
ATOM 834 C CA . THR A 1 108 ? 13.654 -3.141 2.901 1.00 95.31 108 THR A CA 1
ATOM 835 C C . THR A 1 108 ? 13.130 -3.857 1.666 1.00 95.31 108 THR A C 1
ATOM 837 O O . THR A 1 108 ? 12.415 -4.855 1.777 1.00 95.31 108 THR A O 1
ATOM 840 N N . ALA A 1 109 ? 13.472 -3.317 0.494 1.00 94.19 109 ALA A N 1
ATOM 841 C CA . ALA A 1 109 ? 13.011 -3.801 -0.801 1.00 94.19 109 ALA A CA 1
ATOM 842 C C . ALA A 1 109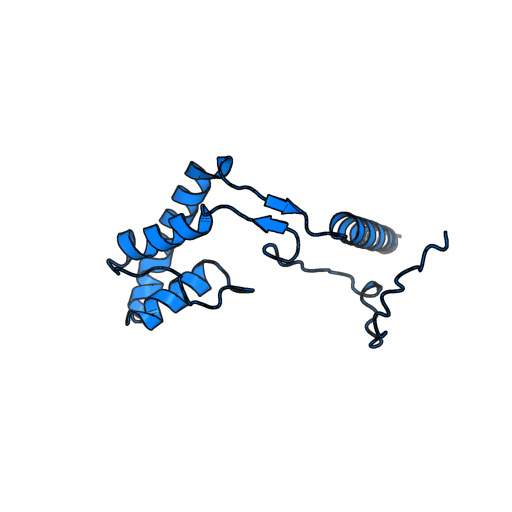 ? 14.135 -4.485 -1.592 1.00 94.19 109 ALA A C 1
ATOM 844 O O . ALA A 1 109 ? 15.193 -3.896 -1.816 1.00 94.19 109 ALA A O 1
ATOM 845 N N . ASP A 1 110 ? 13.859 -5.693 -2.080 1.00 96.19 110 ASP A N 1
ATOM 846 C CA . ASP A 1 110 ? 14.699 -6.407 -3.039 1.00 96.19 110 ASP A CA 1
ATOM 847 C C . ASP A 1 110 ? 14.066 -6.328 -4.433 1.00 96.19 110 ASP A C 1
ATOM 849 O O . ASP A 1 110 ? 12.875 -6.598 -4.602 1.00 96.19 110 ASP A O 1
ATOM 853 N N . ILE A 1 111 ? 14.861 -6.007 -5.455 1.00 96.69 111 ILE A N 1
ATOM 854 C CA . ILE A 1 111 ? 14.398 -6.046 -6.849 1.00 96.69 111 ILE A CA 1
ATOM 855 C C . ILE A 1 111 ? 14.182 -7.508 -7.261 1.00 96.69 111 ILE A C 1
ATOM 857 O O . ILE A 1 111 ? 15.057 -8.355 -7.062 1.00 96.69 111 ILE A O 1
ATOM 861 N N . CYS A 1 112 ? 13.032 -7.803 -7.870 1.00 96.06 112 CYS A N 1
ATOM 862 C CA . CYS A 1 112 ? 12.745 -9.141 -8.375 1.00 96.06 112 CYS A CA 1
ATOM 863 C C . CYS A 1 112 ? 13.712 -9.518 -9.507 1.00 96.06 112 CYS A C 1
ATOM 865 O O . CYS A 1 112 ? 14.104 -8.693 -10.336 1.00 96.06 112 CYS A O 1
ATOM 867 N N . SER A 1 113 ? 14.101 -10.793 -9.557 1.00 95.19 113 SER A N 1
ATOM 868 C CA . SER A 1 113 ? 15.039 -11.290 -10.565 1.00 95.19 113 SER A CA 1
ATOM 869 C C . SER A 1 113 ? 14.543 -11.011 -11.986 1.00 95.19 113 SER A C 1
ATOM 871 O O . SER A 1 113 ? 13.350 -11.099 -12.266 1.00 95.19 113 SER A O 1
ATOM 873 N N . SER A 1 114 ? 15.468 -10.694 -12.892 1.00 94.25 114 SER A N 1
ATOM 874 C CA . SER A 1 114 ? 15.197 -10.409 -14.310 1.00 94.25 114 SER A CA 1
ATOM 875 C C . SER A 1 114 ? 14.395 -9.131 -14.614 1.00 94.25 114 SER A C 1
ATOM 877 O O . SER A 1 114 ? 14.271 -8.761 -15.784 1.00 94.25 114 SER A O 1
ATOM 879 N N . ILE A 1 115 ? 13.864 -8.425 -13.607 1.00 95.75 115 ILE A N 1
ATOM 880 C CA . ILE A 1 115 ? 13.146 -7.159 -13.812 1.00 95.75 115 ILE A CA 1
ATOM 881 C C . ILE A 1 115 ? 14.029 -6.068 -14.432 1.00 95.75 115 ILE A C 1
ATOM 883 O O . ILE A 1 115 ? 13.562 -5.427 -15.379 1.00 95.75 115 ILE A O 1
ATOM 887 N N . PRO A 1 116 ? 15.293 -5.858 -14.007 1.00 95.75 116 PRO A N 1
ATOM 888 C CA . PRO A 1 116 ? 16.165 -4.879 -14.656 1.00 95.75 116 PRO A CA 1
ATOM 889 C C . PRO A 1 116 ? 16.317 -5.114 -16.168 1.00 95.75 116 PRO A C 1
ATOM 891 O O . PRO A 1 116 ? 16.256 -4.171 -16.961 1.00 95.75 116 PRO A O 1
ATOM 894 N N . GLU A 1 117 ? 16.458 -6.368 -16.591 1.00 94.50 117 GLU A N 1
ATOM 895 C CA . GLU A 1 117 ? 16.588 -6.770 -17.989 1.00 94.50 117 GLU A CA 1
ATOM 896 C C . GLU A 1 117 ? 15.282 -6.554 -18.764 1.00 94.50 117 GLU A C 1
ATOM 898 O O . GLU A 1 117 ? 15.307 -6.013 -19.874 1.00 94.50 117 GLU A O 1
ATOM 903 N N . VAL A 1 118 ? 14.135 -6.916 -18.177 1.00 93.56 118 VAL A N 1
ATOM 904 C CA . VAL A 1 118 ? 12.807 -6.702 -18.778 1.00 93.56 118 VAL A CA 1
ATOM 905 C C . VAL A 1 118 ? 12.529 -5.210 -18.986 1.00 93.56 118 VAL A C 1
ATOM 907 O O . VAL A 1 118 ? 12.125 -4.801 -20.083 1.00 93.56 118 VAL A O 1
ATOM 910 N N . LEU A 1 119 ? 12.792 -4.376 -17.976 1.00 94.06 119 LEU A N 1
ATOM 911 C CA . LEU A 1 119 ? 12.613 -2.925 -18.068 1.00 94.06 119 LEU A CA 1
ATOM 912 C C . LEU A 1 119 ? 13.555 -2.313 -19.109 1.00 94.06 119 LEU A C 1
ATOM 914 O O . LEU A 1 119 ? 13.130 -1.507 -19.935 1.00 94.06 119 LEU A O 1
ATOM 918 N N . THR A 1 120 ? 14.813 -2.754 -19.145 1.00 93.94 120 THR A N 1
ATOM 919 C CA . THR A 1 120 ? 15.789 -2.312 -20.151 1.00 93.94 120 THR A CA 1
ATOM 920 C C . THR A 1 120 ? 15.319 -2.653 -21.567 1.00 93.94 120 THR A C 1
ATOM 922 O O . THR A 1 120 ? 15.348 -1.807 -22.467 1.00 93.94 120 THR A O 1
ATOM 925 N N . HIS A 1 121 ? 14.843 -3.879 -21.788 1.00 91.56 121 HIS A N 1
ATOM 926 C CA . HIS A 1 121 ? 14.427 -4.326 -23.112 1.00 91.56 121 HIS A CA 1
ATOM 927 C C . HIS A 1 121 ? 13.183 -3.583 -23.618 1.00 91.56 121 HIS A C 1
ATOM 929 O O . HIS A 1 121 ? 13.169 -3.080 -24.748 1.00 91.56 121 HIS A O 1
ATOM 935 N N . THR A 1 122 ? 12.155 -3.470 -22.775 1.00 92.06 122 THR A N 1
ATOM 936 C CA . THR A 1 122 ? 10.916 -2.746 -23.104 1.00 92.06 122 THR A CA 1
ATOM 937 C C . THR A 1 122 ? 11.181 -1.261 -23.346 1.00 92.06 122 THR A C 1
ATOM 939 O O . THR A 1 122 ? 10.700 -0.709 -24.338 1.00 92.06 122 THR A O 1
ATOM 942 N N . TRP A 1 123 ? 12.039 -0.631 -22.539 1.00 90.56 123 TRP A N 1
ATOM 943 C CA . TRP A 1 123 ? 12.483 0.750 -22.737 1.00 90.56 123 TRP A CA 1
ATOM 944 C C . TRP A 1 123 ? 13.142 0.973 -24.105 1.00 90.56 123 TRP A C 1
ATOM 946 O O . TRP A 1 123 ? 12.742 1.863 -24.863 1.00 90.56 123 TRP A O 1
ATOM 956 N N . HIS A 1 124 ? 14.132 0.150 -24.468 1.00 89.88 124 HIS A N 1
ATOM 957 C CA . HIS A 1 124 ? 14.811 0.275 -25.761 1.00 89.88 124 HIS A CA 1
ATOM 958 C C . HIS A 1 124 ? 13.868 0.057 -26.944 1.00 89.88 124 HIS A C 1
ATOM 960 O O . HIS A 1 124 ? 13.987 0.746 -27.962 1.00 89.88 124 HIS A O 1
ATOM 966 N N . ARG A 1 125 ? 12.927 -0.882 -26.819 1.00 86.50 125 ARG A N 1
ATOM 967 C CA . ARG A 1 125 ? 11.901 -1.139 -27.830 1.00 86.50 125 ARG A CA 1
ATOM 968 C C . ARG A 1 125 ? 11.017 0.090 -28.030 1.00 86.50 125 ARG A C 1
ATOM 970 O O . ARG A 1 125 ? 10.941 0.593 -29.150 1.00 86.50 125 ARG A O 1
ATOM 977 N N . LEU A 1 126 ? 10.430 0.628 -26.960 1.00 87.62 126 LEU A N 1
ATOM 978 C CA . LEU A 1 126 ? 9.539 1.792 -27.032 1.00 87.62 126 LEU A CA 1
ATOM 979 C C . LEU A 1 126 ? 10.238 3.039 -27.597 1.00 87.62 126 LEU A C 1
ATOM 981 O O . LEU A 1 126 ? 9.668 3.739 -28.435 1.00 87.62 126 LEU A O 1
ATOM 985 N N . ARG A 1 127 ? 11.511 3.277 -27.250 1.00 84.75 127 ARG A N 1
ATOM 986 C CA . ARG A 1 127 ? 12.292 4.387 -27.831 1.00 84.75 127 ARG A CA 1
ATOM 987 C C . ARG A 1 127 ? 12.501 4.258 -29.340 1.00 84.75 127 ARG A C 1
ATOM 989 O O . ARG A 1 127 ? 12.434 5.258 -30.052 1.00 84.75 127 ARG A O 1
ATOM 996 N N . LYS A 1 128 ? 12.731 3.042 -29.848 1.00 74.19 128 LYS A N 1
ATOM 997 C CA . LYS A 1 128 ? 12.857 2.790 -31.296 1.00 74.19 128 LYS A CA 1
ATOM 998 C C . LYS A 1 128 ? 11.545 3.017 -32.052 1.00 74.19 128 LYS A C 1
ATOM 1000 O O . LYS A 1 128 ? 11.600 3.325 -33.240 1.00 74.19 128 LYS A O 1
ATOM 1005 N N . PHE A 1 129 ? 10.394 2.858 -31.397 1.00 62.09 129 PHE A N 1
ATOM 1006 C CA . PHE A 1 129 ? 9.084 3.169 -31.976 1.00 62.09 129 PHE A CA 1
ATOM 1007 C C . PHE A 1 129 ? 8.788 4.674 -31.968 1.00 62.09 129 PHE A C 1
ATOM 1009 O O . PHE A 1 129 ? 8.332 5.199 -32.984 1.00 62.09 129 PHE A O 1
ATOM 1016 N N . GLY A 1 130 ? 9.115 5.388 -30.884 1.00 60.84 130 GLY A N 1
ATOM 1017 C CA . GLY A 1 130 ? 8.922 6.844 -30.791 1.00 60.84 130 GLY A CA 1
ATOM 1018 C C . GLY A 1 130 ? 9.654 7.630 -31.887 1.00 60.84 130 GLY A C 1
ATOM 1019 O O . GLY A 1 130 ? 9.089 8.550 -32.469 1.00 60.84 130 GLY A O 1
ATOM 1020 N N . ASN A 1 131 ? 10.864 7.197 -32.258 1.00 57.97 131 ASN A N 1
ATOM 1021 C CA . ASN A 1 131 ?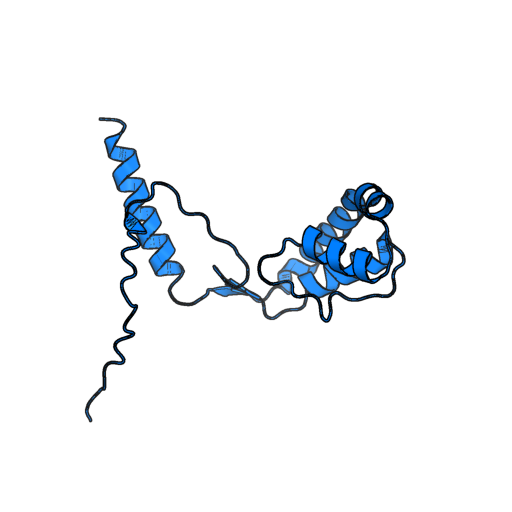 11.651 7.837 -33.319 1.00 57.97 131 ASN A CA 1
ATOM 1022 C C . ASN A 1 131 ? 11.137 7.579 -34.751 1.00 57.97 131 ASN A C 1
ATOM 1024 O O . ASN A 1 131 ? 11.618 8.219 -35.677 1.00 57.97 131 ASN A O 1
ATOM 1028 N N . ARG A 1 132 ? 10.193 6.648 -34.959 1.00 56.12 132 ARG A N 1
ATOM 1029 C CA . ARG A 1 132 ? 9.615 6.353 -36.287 1.00 56.12 132 ARG A CA 1
ATOM 1030 C C . ARG A 1 132 ? 8.278 7.040 -36.555 1.00 56.12 132 ARG A C 1
ATOM 1032 O O . ARG A 1 132 ? 7.814 6.993 -37.682 1.00 56.12 132 ARG A O 1
ATOM 1039 N N . ARG A 1 133 ? 7.642 7.640 -35.543 1.00 53.34 133 ARG A N 1
ATOM 1040 C CA . ARG A 1 133 ? 6.395 8.412 -35.719 1.00 53.34 133 ARG A CA 1
ATOM 1041 C C . ARG A 1 133 ? 6.635 9.902 -35.999 1.00 53.34 133 ARG A C 1
ATOM 1043 O O . ARG A 1 133 ? 5.675 10.620 -36.239 1.00 53.34 133 ARG A O 1
ATOM 1050 N N . LEU A 1 134 ? 7.889 10.356 -35.944 1.00 49.34 134 LEU A N 1
ATOM 1051 C CA . LEU A 1 134 ? 8.300 11.748 -36.178 1.00 49.34 134 LEU A CA 1
ATOM 1052 C C . LEU A 1 134 ? 9.094 11.933 -37.487 1.00 49.34 134 LEU A C 1
ATOM 1054 O O . LEU A 1 134 ? 9.693 12.989 -37.678 1.00 49.34 134 LEU A O 1
ATOM 1058 N N . ALA A 1 135 ? 9.126 10.917 -38.353 1.00 42.88 135 ALA A N 1
ATOM 1059 C CA . ALA A 1 135 ? 9.797 10.935 -39.652 1.00 42.88 135 ALA A CA 1
ATOM 1060 C C . ALA A 1 135 ? 8.789 10.693 -40.778 1.00 42.88 135 ALA A C 1
ATOM 1062 O O . ALA A 1 135 ? 7.860 9.884 -40.550 1.00 42.88 135 ALA A O 1
#

Radius of gyration: 20.84 Å; chains: 1; bounding box: 53×44×56 Å

Foldseek 3Di:
DDDPDPPPPPPPPVDPVLVDLDDDFDPDPTFKHWPDCQLQVLLCCLCCPQVVDPDGLPPPPCVPHDSLRSSVVGCVVRVNDPVSSVVRVVVSVVSSCVSCVVCVVRTDMDTDPCNVVVCVVSVVSNVVVVVVVVD

pLDDT: mean 87.29, std 16.43, range [33.25, 98.38]